Protein AF-A0A0N0Z6T8-F1 (afdb_monomer_lite)

Sequence (108 aa):
MDYATTRKNFNQFVSNHLIATALQALRAKTQSVVAKTLGVHDSTILRRTDKFPELCETLAASGIKDFVLEGERKISEEEYRFLWKQIGELSLMRTQENAPAAGTVEAH

pLDDT: mean 72.1, std 12.68, range [35.66, 90.31]

Structure (mmCIF, N/CA/C/O backbone):
data_AF-A0A0N0Z6T8-F1
#
_entry.id   AF-A0A0N0Z6T8-F1
#
loop_
_atom_site.group_PDB
_atom_site.id
_atom_site.type_symbol
_atom_site.label_atom_id
_atom_site.label_alt_id
_atom_site.label_comp_id
_atom_site.label_asym_id
_atom_site.label_entity_id
_atom_site.label_seq_id
_atom_site.pdbx_PDB_ins_code
_atom_site.Cartn_x
_atom_site.Cartn_y
_atom_site.Cartn_z
_atom_site.occupancy
_atom_site.B_iso_or_equiv
_atom_site.auth_seq_id
_atom_site.auth_comp_id
_atom_site.auth_asym_id
_atom_site.auth_atom_id
_atom_site.pdbx_PDB_model_num
ATOM 1 N N . MET A 1 1 ? -2.287 25.972 -23.433 1.00 49.16 1 MET A N 1
ATOM 2 C CA . MET A 1 1 ? -1.758 24.590 -23.510 1.00 49.16 1 MET A CA 1
ATOM 3 C C . MET A 1 1 ? -1.290 24.127 -22.119 1.00 49.16 1 MET A C 1
ATOM 5 O O . MET A 1 1 ? -0.406 23.289 -22.015 1.00 49.16 1 MET A O 1
ATOM 9 N N . ASP A 1 2 ? -1.912 24.634 -21.039 1.00 52.81 2 ASP A N 1
ATOM 10 C CA . ASP A 1 2 ? -1.223 24.780 -19.741 1.00 52.81 2 ASP A CA 1
ATOM 11 C C . ASP A 1 2 ? -1.851 23.962 -18.601 1.00 52.81 2 ASP A C 1
ATOM 13 O O . ASP A 1 2 ? -1.160 23.530 -17.686 1.00 52.81 2 ASP A O 1
ATOM 17 N N . TYR A 1 3 ? -3.147 23.643 -18.681 1.00 50.47 3 TYR A N 1
ATOM 18 C CA . TYR A 1 3 ? -3.843 22.860 -17.648 1.00 50.47 3 TYR A CA 1
ATOM 19 C C . TYR A 1 3 ? -3.379 21.396 -17.560 1.00 50.47 3 TYR A C 1
ATOM 21 O O . TYR A 1 3 ? -3.349 20.813 -16.474 1.00 50.47 3 TYR A O 1
ATOM 29 N N . ALA A 1 4 ? -3.004 20.793 -18.692 1.00 53.97 4 ALA A N 1
ATOM 30 C CA . ALA A 1 4 ? -2.543 19.405 -18.744 1.00 53.97 4 ALA A CA 1
ATOM 31 C C . ALA A 1 4 ? -1.183 19.229 -18.046 1.00 53.97 4 ALA A C 1
ATOM 33 O O . ALA A 1 4 ? -0.971 18.251 -17.327 1.00 53.97 4 ALA A O 1
ATOM 34 N N . THR A 1 5 ? -0.293 20.211 -18.199 1.00 57.78 5 THR A N 1
ATOM 35 C CA . THR A 1 5 ? 1.048 20.227 -17.605 1.00 57.78 5 THR A CA 1
ATOM 36 C C . THR A 1 5 ? 0.972 20.403 -16.089 1.00 57.78 5 THR A C 1
ATOM 38 O O . THR A 1 5 ? 1.616 19.664 -15.347 1.00 57.78 5 THR A O 1
ATOM 41 N N . THR A 1 6 ? 0.096 21.290 -15.605 1.00 60.59 6 THR A N 1
ATOM 42 C CA . THR A 1 6 ? -0.121 21.518 -14.166 1.00 60.59 6 THR A CA 1
ATOM 4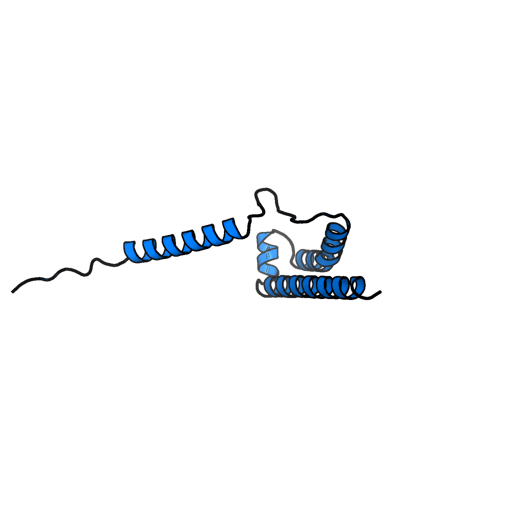3 C C . THR A 1 6 ? -0.696 20.286 -13.464 1.00 60.59 6 THR A C 1
ATOM 45 O O . THR A 1 6 ? -0.236 19.916 -12.384 1.00 60.59 6 THR A O 1
ATOM 48 N N . ARG A 1 7 ? -1.650 19.586 -14.095 1.00 59.88 7 ARG A N 1
ATOM 49 C CA . ARG A 1 7 ? -2.231 18.347 -13.546 1.00 59.88 7 ARG A CA 1
ATOM 50 C C . ARG A 1 7 ? -1.218 17.199 -13.506 1.00 59.88 7 ARG A C 1
ATOM 52 O O . ARG A 1 7 ? -1.192 16.444 -12.536 1.00 59.88 7 ARG A O 1
ATOM 59 N N . LYS A 1 8 ? -0.363 17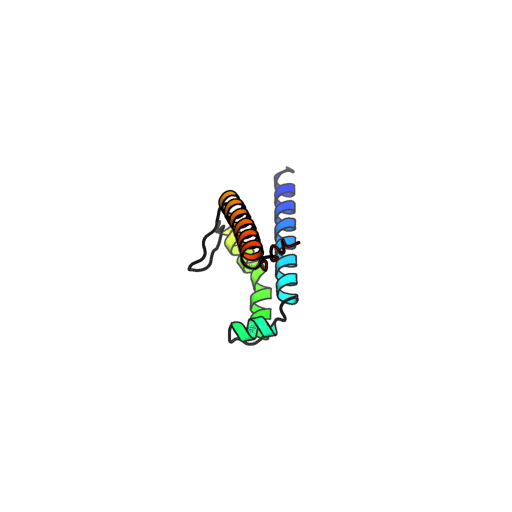.085 -14.529 1.00 66.31 8 LYS A N 1
ATOM 60 C CA . LYS A 1 8 ? 0.719 16.090 -14.580 1.00 66.31 8 LYS A CA 1
ATOM 61 C C . LYS A 1 8 ? 1.753 16.331 -13.473 1.00 66.31 8 LYS A C 1
ATOM 63 O O . LYS A 1 8 ? 2.111 15.393 -12.770 1.00 66.31 8 LYS A O 1
ATOM 68 N N . ASN A 1 9 ? 2.144 17.587 -13.258 1.00 69.69 9 ASN A N 1
ATOM 69 C CA . ASN A 1 9 ? 3.093 17.973 -12.211 1.00 69.69 9 ASN A CA 1
ATOM 70 C C . ASN A 1 9 ? 2.536 17.736 -10.799 1.00 69.69 9 ASN A C 1
ATOM 72 O O . ASN A 1 9 ? 3.252 17.246 -9.930 1.00 69.69 9 ASN A O 1
ATOM 76 N N . PHE A 1 10 ? 1.249 18.024 -10.579 1.00 70.50 10 PHE A N 1
ATOM 77 C CA . PHE A 1 10 ? 0.588 17.758 -9.301 1.00 70.50 10 PHE A CA 1
ATOM 78 C C . PHE A 1 10 ? 0.508 16.258 -8.991 1.00 70.50 10 PHE A C 1
ATOM 80 O O . PHE A 1 10 ? 0.871 15.832 -7.898 1.00 70.50 10 PHE A O 1
ATOM 87 N N . ASN A 1 11 ? 0.102 15.439 -9.967 1.00 67.75 11 ASN A N 1
ATOM 88 C CA . ASN A 1 11 ? 0.077 13.986 -9.798 1.00 67.75 11 ASN A CA 1
ATOM 89 C C . ASN A 1 11 ? 1.478 13.419 -9.532 1.00 67.75 11 ASN A C 1
ATOM 91 O O . ASN A 1 11 ? 1.623 12.542 -8.683 1.00 67.75 11 ASN A O 1
ATOM 95 N N . GLN A 1 12 ? 2.511 13.945 -10.198 1.00 71.75 12 GLN A N 1
ATOM 96 C CA . GLN A 1 12 ? 3.895 13.552 -9.936 1.00 71.75 12 GLN A CA 1
ATOM 97 C C . GLN A 1 12 ? 4.322 13.906 -8.507 1.00 71.75 12 GLN A C 1
ATOM 99 O O . GLN A 1 12 ? 4.945 13.090 -7.835 1.00 71.75 12 GLN A O 1
ATOM 104 N N . PHE A 1 13 ? 3.958 15.094 -8.018 1.00 79.50 13 PHE A N 1
ATOM 105 C CA . PHE A 1 13 ? 4.240 15.513 -6.646 1.00 79.50 13 PHE A CA 1
ATOM 106 C C . PHE A 1 13 ? 3.563 14.600 -5.616 1.00 79.50 13 PHE A C 1
ATOM 108 O O . PHE A 1 13 ? 4.226 14.127 -4.695 1.00 79.50 13 PHE A O 1
ATOM 115 N N . VAL A 1 14 ? 2.270 14.307 -5.793 1.00 73.25 14 VAL A N 1
ATOM 116 C CA . VAL A 1 14 ? 1.521 13.406 -4.903 1.00 73.25 14 VAL A CA 1
ATOM 117 C C . VAL A 1 14 ? 2.119 12.001 -4.928 1.00 73.25 14 VAL A C 1
ATOM 119 O O . VAL A 1 14 ? 2.334 11.420 -3.868 1.00 73.25 14 VAL A O 1
ATOM 122 N N . SER A 1 15 ? 2.454 11.478 -6.110 1.00 69.38 15 SER A N 1
ATOM 123 C CA . SER A 1 15 ? 3.092 10.165 -6.251 1.00 69.38 15 SER A CA 1
ATOM 124 C C . SER A 1 15 ? 4.443 10.121 -5.529 1.00 69.38 15 SER A C 1
ATOM 126 O O . SER A 1 15 ? 4.669 9.258 -4.685 1.00 69.38 15 SER A O 1
ATOM 128 N N . ASN A 1 16 ? 5.303 11.119 -5.758 1.00 76.19 16 ASN A N 1
ATOM 129 C CA . ASN A 1 16 ? 6.602 11.226 -5.095 1.00 76.19 16 ASN A CA 1
ATOM 130 C C . ASN A 1 16 ? 6.460 11.337 -3.569 1.00 76.19 16 ASN A C 1
ATOM 132 O O . ASN A 1 16 ? 7.239 10.731 -2.836 1.00 76.19 16 ASN A O 1
ATOM 136 N N . HIS A 1 17 ? 5.465 12.084 -3.084 1.00 78.50 17 HIS A N 1
ATOM 137 C CA . HIS A 1 17 ? 5.200 12.228 -1.656 1.00 78.50 17 HIS A CA 1
ATOM 138 C C . HIS A 1 17 ? 4.711 10.916 -1.027 1.00 78.50 17 HIS A C 1
ATOM 140 O O . HIS A 1 17 ? 5.227 10.509 0.011 1.00 78.50 17 HIS A O 1
ATOM 146 N N . LEU A 1 18 ? 3.773 10.216 -1.672 1.00 73.88 18 LEU A N 1
ATOM 147 C CA . LEU A 1 18 ? 3.285 8.912 -1.214 1.00 73.88 18 LEU A CA 1
ATOM 148 C C . LEU A 1 18 ? 4.407 7.870 -1.189 1.00 73.88 18 LEU A C 1
ATOM 150 O O . LEU A 1 18 ? 4.544 7.149 -0.202 1.00 73.88 18 LEU A O 1
ATOM 154 N N . ILE A 1 19 ? 5.247 7.835 -2.227 1.00 78.38 19 ILE A N 1
ATOM 155 C CA . ILE A 1 19 ? 6.420 6.957 -2.297 1.00 78.38 19 ILE A CA 1
ATOM 156 C C . ILE A 1 19 ? 7.402 7.291 -1.171 1.00 78.38 19 ILE A C 1
ATOM 158 O O . ILE A 1 19 ? 7.842 6.389 -0.463 1.00 78.38 19 ILE A O 1
ATOM 162 N N . ALA A 1 20 ? 7.723 8.570 -0.959 1.00 74.62 20 ALA A N 1
ATOM 163 C CA . ALA A 1 20 ? 8.639 8.989 0.098 1.00 74.62 20 ALA A CA 1
ATOM 164 C C . ALA A 1 20 ? 8.116 8.621 1.495 1.00 74.62 20 ALA A C 1
ATOM 166 O O . ALA A 1 20 ? 8.870 8.075 2.299 1.00 74.62 20 ALA A O 1
ATOM 167 N N . THR A 1 21 ? 6.829 8.842 1.766 1.00 73.06 21 THR A N 1
ATOM 168 C CA . THR A 1 21 ? 6.196 8.492 3.046 1.00 73.06 21 THR A CA 1
ATOM 169 C C . THR A 1 21 ? 6.142 6.975 3.250 1.00 73.06 21 THR A C 1
ATOM 171 O O . THR A 1 21 ? 6.460 6.492 4.338 1.00 73.06 21 THR A O 1
ATOM 174 N N . ALA A 1 22 ? 5.820 6.202 2.208 1.00 69.06 22 ALA A N 1
ATOM 175 C CA . ALA A 1 22 ? 5.847 4.741 2.260 1.00 69.06 22 ALA A CA 1
ATOM 176 C C . ALA A 1 22 ? 7.269 4.208 2.502 1.00 69.06 22 ALA A C 1
ATOM 178 O O . ALA A 1 22 ? 7.472 3.362 3.371 1.00 69.06 22 ALA A O 1
ATOM 179 N N . LEU A 1 23 ? 8.271 4.752 1.802 1.00 67.94 23 LEU A N 1
ATOM 180 C CA . LEU A 1 23 ? 9.685 4.434 2.012 1.00 67.94 23 LEU A CA 1
ATOM 181 C C . LEU A 1 23 ? 10.152 4.810 3.419 1.00 67.94 23 LEU A C 1
ATOM 183 O O . LEU A 1 23 ? 10.912 4.066 4.030 1.00 67.94 23 LEU A O 1
ATOM 187 N N . GLN A 1 24 ? 9.702 5.941 3.958 1.00 68.31 24 GLN A N 1
ATOM 188 C CA . GLN A 1 24 ? 10.039 6.370 5.311 1.00 68.31 24 GLN A CA 1
ATOM 189 C C . GLN A 1 24 ? 9.416 5.444 6.365 1.00 68.31 24 GLN A C 1
ATOM 191 O O . GLN A 1 24 ? 10.103 5.061 7.309 1.00 68.31 24 GLN A O 1
ATOM 196 N N . ALA A 1 25 ? 8.170 5.002 6.175 1.00 63.16 25 ALA A N 1
ATOM 197 C CA . ALA A 1 25 ? 7.529 4.001 7.030 1.00 63.16 25 ALA A CA 1
ATOM 198 C C . ALA A 1 25 ? 8.216 2.622 6.935 1.00 63.16 25 ALA A C 1
ATOM 200 O O . ALA A 1 25 ? 8.418 1.956 7.953 1.00 63.16 25 ALA A O 1
ATOM 201 N N . LEU A 1 26 ? 8.643 2.226 5.729 1.00 57.16 26 LEU A N 1
ATOM 202 C CA . LEU A 1 26 ? 9.442 1.020 5.471 1.00 57.16 26 LEU A CA 1
ATOM 203 C C . LEU A 1 26 ? 10.871 1.104 6.015 1.00 57.16 26 LEU A C 1
ATOM 205 O O . LEU A 1 26 ? 11.479 0.068 6.243 1.00 57.16 26 LEU A O 1
ATOM 209 N N . ARG A 1 27 ? 11.423 2.307 6.201 1.00 58.66 27 ARG A N 1
ATOM 210 C CA . ARG A 1 27 ? 12.703 2.527 6.894 1.00 58.66 27 ARG A CA 1
ATOM 211 C C . ARG A 1 27 ? 12.529 2.548 8.412 1.00 58.66 27 ARG A C 1
ATOM 213 O O . ARG A 1 27 ? 13.432 2.124 9.125 1.00 58.66 27 ARG A O 1
ATOM 220 N N . ALA A 1 28 ? 11.387 3.040 8.901 1.00 56.44 28 ALA A N 1
ATOM 221 C CA . ALA A 1 28 ? 11.066 3.119 10.326 1.00 56.44 28 ALA A CA 1
ATOM 222 C C . ALA A 1 28 ? 10.787 1.739 10.946 1.00 56.44 28 ALA A C 1
ATOM 224 O O . ALA A 1 28 ? 11.216 1.472 12.068 1.00 56.44 28 ALA A O 1
ATO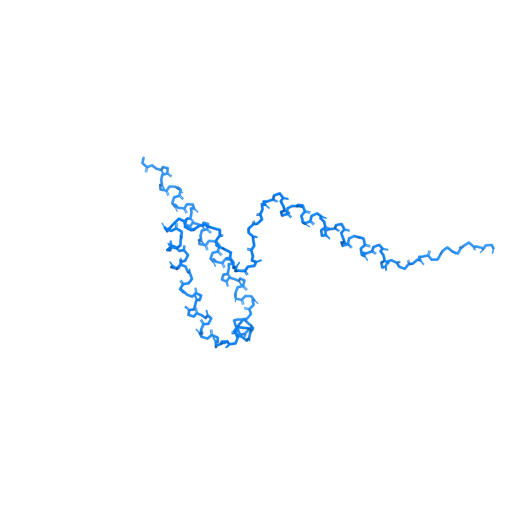M 225 N N . LYS A 1 29 ? 10.129 0.828 10.214 1.00 58.38 29 LYS A N 1
ATOM 226 C CA . LYS A 1 29 ? 10.227 -0.611 10.496 1.00 58.38 29 LYS A CA 1
ATOM 227 C C . LYS A 1 29 ? 11.546 -1.095 9.918 1.00 58.38 29 LYS A C 1
ATOM 229 O O . LYS A 1 29 ? 11.726 -1.032 8.713 1.00 58.38 29 LYS A O 1
ATOM 234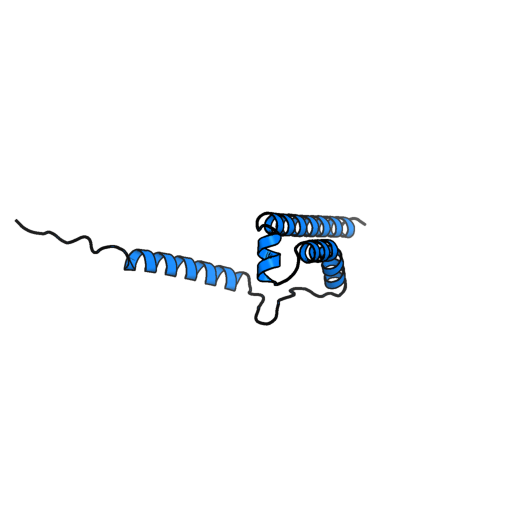 N N . THR A 1 30 ? 12.469 -1.591 10.733 1.00 63.75 30 THR A N 1
ATOM 235 C CA . THR A 1 30 ? 13.716 -2.153 10.204 1.00 63.75 30 THR A CA 1
ATOM 236 C C . THR A 1 30 ? 13.387 -3.223 9.162 1.00 63.75 30 THR A C 1
ATOM 238 O O . THR A 1 30 ? 12.611 -4.142 9.421 1.00 63.75 30 THR A O 1
ATOM 241 N N . GLN A 1 31 ? 13.952 -3.080 7.962 1.00 66.94 31 GLN A N 1
ATOM 242 C CA . GLN A 1 31 ? 13.810 -3.989 6.818 1.00 66.94 31 GLN A CA 1
ATOM 243 C C . GLN A 1 31 ? 13.887 -5.474 7.220 1.00 66.94 31 GLN A C 1
ATOM 245 O O . GLN A 1 31 ? 13.128 -6.296 6.706 1.00 66.94 31 GLN A O 1
ATOM 250 N N . SER A 1 32 ? 14.735 -5.786 8.202 1.00 72.00 32 SER A N 1
ATOM 251 C CA . SER A 1 32 ? 14.915 -7.103 8.815 1.00 72.00 32 SER A CA 1
ATOM 252 C C . SER A 1 32 ? 13.674 -7.653 9.532 1.00 72.00 32 SER A C 1
ATOM 254 O O . SER A 1 32 ? 13.410 -8.853 9.490 1.00 72.00 32 SER A O 1
ATOM 256 N N . VAL A 1 33 ? 12.856 -6.802 10.157 1.00 78.19 33 VAL A N 1
ATOM 257 C CA . VAL A 1 33 ? 11.589 -7.200 10.797 1.00 78.19 33 VAL A CA 1
ATOM 258 C C . VAL A 1 33 ? 10.566 -7.621 9.744 1.00 78.19 33 VAL A C 1
ATOM 260 O O . VAL A 1 33 ? 9.879 -8.634 9.904 1.00 78.19 33 VAL A O 1
ATOM 263 N N . VAL A 1 34 ? 10.483 -6.874 8.642 1.00 76.25 34 VAL A N 1
ATOM 264 C CA . VAL A 1 34 ? 9.582 -7.186 7.522 1.00 76.25 34 VAL A CA 1
ATOM 265 C C . VAL A 1 34 ? 10.037 -8.460 6.810 1.00 76.25 34 VAL A C 1
ATOM 267 O O . VAL A 1 34 ? 9.227 -9.352 6.567 1.00 76.25 34 VAL A O 1
ATOM 270 N N . ALA A 1 35 ? 11.338 -8.583 6.549 1.00 81.56 35 ALA A N 1
ATOM 271 C CA . ALA A 1 35 ? 11.952 -9.762 5.950 1.00 81.56 35 ALA A CA 1
ATOM 272 C C . ALA A 1 35 ? 11.685 -11.033 6.777 1.00 81.56 35 ALA A C 1
ATOM 274 O O . ALA A 1 35 ? 11.196 -12.027 6.239 1.00 81.56 35 ALA A O 1
ATOM 275 N N . LYS A 1 36 ? 11.877 -10.960 8.103 1.00 82.81 36 LYS A N 1
ATOM 276 C CA . LYS A 1 36 ? 11.570 -12.049 9.043 1.00 82.81 36 LYS A CA 1
ATOM 277 C C . LYS A 1 36 ? 10.089 -12.436 9.037 1.00 82.81 36 LYS A C 1
ATOM 279 O O . LYS A 1 36 ? 9.780 -13.622 9.050 1.00 82.81 36 LYS A O 1
ATOM 284 N N . THR A 1 37 ? 9.184 -11.458 8.999 1.00 82.62 37 THR A N 1
ATOM 285 C CA . THR A 1 37 ? 7.728 -11.703 8.978 1.00 82.62 37 THR A CA 1
ATOM 286 C C . THR A 1 37 ? 7.289 -12.408 7.693 1.00 82.62 37 THR A C 1
ATOM 288 O O . THR A 1 37 ? 6.416 -13.266 7.724 1.00 82.62 37 THR A O 1
ATOM 291 N N . LEU A 1 38 ? 7.915 -12.067 6.566 1.00 82.56 38 LEU A N 1
ATOM 292 C CA . LEU A 1 38 ? 7.602 -12.630 5.252 1.00 82.56 38 LEU A CA 1
ATOM 293 C C . LEU A 1 38 ? 8.421 -13.886 4.906 1.00 82.56 38 LEU A C 1
ATOM 295 O O . LEU A 1 38 ? 8.243 -14.435 3.822 1.00 82.56 38 LEU A O 1
ATOM 299 N N . GLY A 1 39 ? 9.328 -14.329 5.785 1.00 85.00 39 GLY A N 1
ATOM 300 C CA . GLY A 1 39 ? 10.188 -15.492 5.546 1.00 85.00 39 GLY A CA 1
ATOM 301 C C . GLY A 1 39 ? 11.166 -15.317 4.377 1.00 85.00 39 GLY A C 1
ATOM 302 O O . GLY A 1 39 ? 11.522 -16.294 3.724 1.00 85.00 39 GLY A O 1
ATOM 303 N N . VAL A 1 40 ? 11.583 -14.083 4.078 1.00 87.31 40 VAL A N 1
ATOM 304 C CA . VAL A 1 40 ? 12.509 -13.770 2.975 1.00 87.31 40 VAL A CA 1
ATOM 305 C C . VAL A 1 40 ? 13.764 -13.072 3.486 1.00 87.31 40 VAL A C 1
ATOM 307 O O . VAL A 1 40 ? 13.785 -12.535 4.586 1.00 87.31 40 VAL A O 1
ATOM 310 N N . HIS A 1 41 ? 14.817 -13.045 2.669 1.00 85.62 41 HIS A N 1
ATOM 311 C CA . HIS A 1 41 ? 16.033 -12.289 2.976 1.00 85.62 41 HIS A CA 1
ATOM 312 C C . HIS A 1 41 ? 15.817 -10.776 2.833 1.00 85.62 41 HIS A C 1
ATOM 314 O O . HIS A 1 41 ? 15.127 -10.330 1.913 1.00 85.62 41 HIS A O 1
ATOM 320 N N . ASP A 1 42 ? 16.508 -9.978 3.647 1.00 77.69 42 ASP A N 1
ATOM 321 C CA . ASP A 1 42 ? 16.473 -8.509 3.598 1.00 77.69 42 ASP A CA 1
ATOM 322 C C . ASP A 1 42 ? 16.730 -7.963 2.185 1.00 77.69 42 ASP A C 1
ATOM 324 O O . ASP A 1 42 ? 15.988 -7.106 1.701 1.00 77.69 42 ASP A O 1
ATOM 328 N N . SER A 1 43 ? 17.713 -8.516 1.466 1.00 80.94 43 SER A N 1
ATOM 329 C CA . SER A 1 43 ? 18.035 -8.139 0.079 1.00 80.94 43 SER A CA 1
ATOM 330 C C . SER A 1 43 ? 16.854 -8.305 -0.887 1.00 80.94 43 SER A C 1
ATOM 332 O O . SER A 1 43 ? 16.735 -7.565 -1.863 1.00 80.94 43 SER A O 1
ATOM 334 N N . THR A 1 44 ? 15.940 -9.235 -0.599 1.00 82.38 44 THR 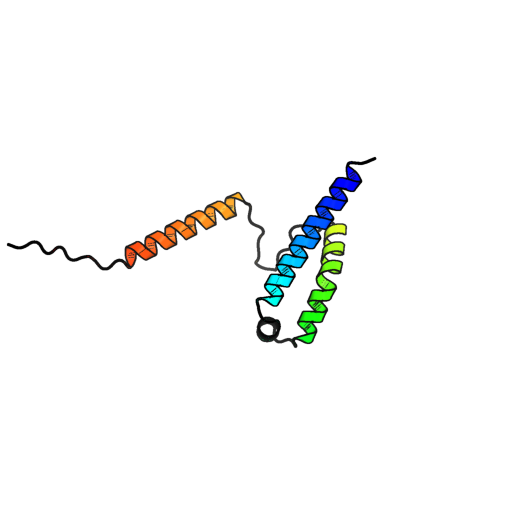A N 1
ATOM 335 C CA . THR A 1 44 ? 14.712 -9.440 -1.376 1.00 82.38 44 THR A CA 1
ATOM 336 C C . THR A 1 44 ? 13.703 -8.323 -1.129 1.00 82.38 44 THR A C 1
ATOM 338 O O . THR A 1 44 ? 13.038 -7.896 -2.071 1.00 82.38 44 THR A O 1
ATOM 341 N N . ILE A 1 45 ? 13.608 -7.813 0.104 1.00 82.00 45 ILE A N 1
ATOM 342 C CA . ILE A 1 45 ? 12.750 -6.666 0.433 1.00 82.00 45 ILE A CA 1
ATOM 343 C C . ILE A 1 45 ? 13.245 -5.406 -0.276 1.00 82.00 45 ILE A C 1
ATOM 345 O O . ILE A 1 45 ? 12.439 -4.723 -0.907 1.00 82.00 45 ILE A O 1
ATOM 349 N N . LEU A 1 46 ? 14.557 -5.140 -0.258 1.00 76.56 46 LEU A N 1
ATOM 350 C CA . LEU A 1 46 ? 15.142 -3.987 -0.954 1.00 76.56 46 LEU A CA 1
ATOM 351 C C . LEU A 1 46 ? 14.824 -4.031 -2.452 1.00 76.56 46 LEU A C 1
ATOM 353 O O . LEU A 1 46 ? 14.185 -3.128 -2.979 1.00 76.56 46 LEU A O 1
ATOM 357 N N . ARG A 1 47 ? 15.130 -5.161 -3.105 1.00 78.88 47 ARG A N 1
ATOM 358 C CA . ARG A 1 47 ? 14.902 -5.341 -4.546 1.00 78.88 47 ARG A CA 1
ATOM 359 C C . ARG A 1 47 ? 13.430 -5.215 -4.951 1.00 78.88 47 ARG A C 1
ATOM 361 O O . ARG A 1 47 ? 13.136 -4.793 -6.065 1.00 78.88 47 ARG A O 1
ATOM 368 N N . ARG A 1 48 ? 12.496 -5.642 -4.093 1.00 82.38 48 ARG A N 1
ATOM 369 C CA . ARG A 1 48 ? 11.050 -5.485 -4.334 1.00 82.38 48 ARG A CA 1
ATOM 370 C C . ARG A 1 48 ? 10.606 -4.036 -4.162 1.00 82.38 48 ARG A C 1
ATOM 372 O O . ARG A 1 48 ? 9.774 -3.575 -4.931 1.00 82.38 48 ARG A O 1
ATOM 379 N N . THR A 1 49 ? 11.183 -3.340 -3.188 1.00 78.69 49 THR A N 1
ATOM 380 C CA . THR A 1 49 ? 10.880 -1.935 -2.901 1.00 78.69 49 THR A CA 1
ATOM 381 C C . THR A 1 49 ? 11.381 -1.027 -4.024 1.00 78.69 49 THR A C 1
ATOM 383 O O . THR A 1 49 ? 10.645 -0.150 -4.459 1.00 78.69 49 THR A O 1
ATOM 386 N N . ASP A 1 50 ? 12.569 -1.296 -4.572 1.00 77.31 50 ASP A N 1
ATOM 387 C CA . ASP A 1 50 ? 13.142 -0.523 -5.684 1.00 77.31 50 ASP A CA 1
ATOM 388 C C . ASP A 1 50 ? 12.298 -0.603 -6.966 1.00 77.31 50 ASP A C 1
ATOM 390 O O . ASP A 1 50 ? 12.210 0.363 -7.715 1.00 77.31 50 ASP A O 1
ATOM 394 N N . LYS A 1 51 ? 11.638 -1.744 -7.207 1.00 79.38 51 LYS A N 1
ATOM 395 C CA . LYS A 1 51 ? 10.755 -1.959 -8.371 1.00 79.38 51 LYS A CA 1
ATOM 396 C C . LYS A 1 51 ? 9.315 -1.500 -8.151 1.00 79.38 51 LYS A C 1
ATOM 398 O O . LYS A 1 51 ? 8.509 -1.520 -9.080 1.00 79.38 51 LYS A O 1
ATOM 403 N N . PHE A 1 52 ? 8.970 -1.137 -6.920 1.00 80.00 52 PHE A N 1
ATOM 404 C CA . PHE A 1 52 ? 7.609 -0.768 -6.554 1.00 80.00 52 PHE A CA 1
ATOM 405 C C . PHE A 1 52 ? 7.093 0.463 -7.327 1.00 80.00 52 PHE A C 1
ATOM 407 O O . PHE A 1 52 ? 5.965 0.397 -7.813 1.00 80.00 52 PHE A O 1
ATOM 414 N N . PRO A 1 53 ? 7.886 1.538 -7.540 1.00 78.00 53 PRO A N 1
ATOM 415 C CA . PRO A 1 53 ? 7.440 2.701 -8.311 1.00 78.00 53 PRO A CA 1
ATOM 416 C C . PRO A 1 53 ? 7.047 2.361 -9.754 1.00 78.00 53 PRO A C 1
ATOM 418 O O . PRO A 1 53 ? 5.949 2.705 -10.181 1.00 78.00 53 PRO A O 1
ATOM 421 N N . GLU A 1 54 ? 7.890 1.618 -10.476 1.00 81.19 54 GLU A N 1
ATOM 422 C CA . GLU A 1 54 ? 7.634 1.215 -11.869 1.00 81.19 54 GLU A CA 1
ATOM 423 C C . GLU A 1 54 ? 6.365 0.354 -11.990 1.00 81.19 54 GLU A C 1
ATOM 425 O O . GLU A 1 54 ? 5.564 0.507 -12.920 1.00 81.19 54 GLU A O 1
ATOM 430 N N . LEU A 1 55 ? 6.146 -0.535 -11.015 1.00 81.31 55 LEU A N 1
ATOM 431 C CA . LEU A 1 55 ? 4.931 -1.340 -10.934 1.00 81.31 55 LEU A CA 1
ATOM 432 C C . LEU A 1 55 ? 3.694 -0.457 -10.711 1.00 81.31 55 LEU A C 1
ATOM 434 O O . LEU A 1 55 ? 2.696 -0.619 -11.413 1.00 81.31 55 LEU A O 1
ATOM 438 N N . CYS A 1 56 ? 3.754 0.495 -9.776 1.00 79.00 56 CYS A N 1
ATOM 439 C CA . CYS A 1 56 ? 2.661 1.433 -9.511 1.00 79.00 56 CYS A CA 1
ATOM 440 C C . CYS A 1 56 ? 2.330 2.304 -10.730 1.00 79.00 56 CYS A C 1
ATOM 442 O O . CYS A 1 56 ? 1.153 2.501 -11.033 1.00 79.00 56 CYS A O 1
ATOM 444 N N . GLU A 1 57 ? 3.341 2.785 -11.456 1.00 79.00 57 GLU A N 1
ATOM 445 C CA . GLU A 1 57 ? 3.155 3.547 -12.695 1.00 79.00 57 GLU A CA 1
ATOM 446 C C . GLU A 1 57 ? 2.455 2.713 -13.773 1.00 79.00 57 GLU A C 1
ATOM 448 O O . GLU A 1 57 ? 1.505 3.182 -14.401 1.00 79.00 57 GLU A O 1
ATOM 453 N N . THR A 1 58 ? 2.859 1.451 -13.935 1.00 83.00 58 THR A N 1
ATOM 454 C CA . THR A 1 58 ? 2.249 0.522 -14.897 1.00 83.00 58 THR A CA 1
ATOM 455 C C . THR A 1 58 ? 0.787 0.224 -14.555 1.00 83.00 58 THR A C 1
ATOM 457 O O . THR A 1 58 ? -0.079 0.246 -15.434 1.00 83.00 58 THR A O 1
ATOM 460 N N . LEU A 1 59 ? 0.484 -0.017 -13.275 1.00 82.06 59 LEU A N 1
ATOM 461 C CA . LEU A 1 59 ? -0.884 -0.239 -12.797 1.00 82.06 59 LEU A CA 1
ATOM 462 C C . LEU A 1 59 ? -1.761 0.998 -13.039 1.00 82.06 59 LEU A C 1
ATOM 464 O O . LEU A 1 59 ? -2.855 0.881 -13.595 1.00 82.06 59 LEU A O 1
ATOM 468 N N . ALA A 1 60 ? -1.252 2.187 -12.708 1.00 81.00 60 ALA A N 1
ATOM 469 C CA . ALA A 1 60 ? -1.961 3.444 -12.922 1.00 81.00 60 ALA A CA 1
ATOM 470 C C . ALA A 1 60 ? -2.216 3.723 -14.414 1.00 81.00 60 ALA A C 1
ATOM 472 O O . ALA A 1 60 ? -3.323 4.121 -14.783 1.00 81.00 60 ALA A O 1
ATOM 473 N N . ALA A 1 61 ? -1.225 3.477 -15.279 1.00 82.25 61 ALA A N 1
ATOM 474 C CA . ALA A 1 61 ? -1.359 3.606 -16.731 1.00 82.25 61 ALA A CA 1
ATOM 475 C C . ALA A 1 61 ? -2.373 2.608 -17.315 1.00 82.25 61 ALA A C 1
ATOM 477 O O . ALA A 1 61 ? -3.081 2.932 -18.266 1.00 82.25 61 ALA A O 1
ATOM 478 N N . SER A 1 62 ? -2.498 1.430 -16.699 1.00 85.81 62 SER A N 1
ATOM 479 C CA . SER A 1 62 ? -3.491 0.408 -17.054 1.00 85.81 62 SER A CA 1
ATOM 480 C C . SER A 1 62 ? -4.904 0.733 -16.548 1.00 85.81 62 SER A C 1
ATOM 482 O O . SER A 1 62 ? -5.823 -0.062 -16.723 1.00 85.81 62 SER A O 1
ATOM 484 N N . GLY A 1 63 ? -5.098 1.885 -15.895 1.00 82.06 63 GLY A N 1
ATOM 485 C CA . GLY A 1 63 ? -6.383 2.291 -15.328 1.00 82.06 63 GLY A CA 1
ATOM 486 C C . GLY A 1 63 ? -6.767 1.537 -14.054 1.00 82.06 63 GLY A C 1
ATOM 487 O O . GLY A 1 63 ? -7.866 1.749 -13.541 1.00 82.06 63 GLY A O 1
ATOM 488 N N . ILE A 1 64 ? -5.869 0.702 -13.519 1.00 81.12 64 ILE A N 1
ATOM 489 C CA . ILE A 1 64 ? -6.074 0.002 -12.255 1.00 81.12 64 ILE A CA 1
ATOM 490 C C . ILE A 1 64 ? -5.919 1.026 -11.136 1.00 81.12 64 ILE A C 1
ATOM 492 O O . ILE A 1 64 ? -4.858 1.615 -10.927 1.00 81.12 64 ILE A O 1
ATOM 496 N N . LYS A 1 65 ? -7.018 1.245 -10.424 1.00 74.75 65 LYS A N 1
ATOM 497 C CA . LYS A 1 65 ? -7.097 2.079 -9.228 1.00 74.75 65 LYS A CA 1
ATOM 498 C C . LYS A 1 65 ? -7.594 1.201 -8.091 1.00 74.75 65 LYS A C 1
ATOM 500 O O . LYS A 1 65 ? -8.275 0.213 -8.341 1.00 74.75 65 LYS A O 1
ATOM 505 N N . ASP A 1 66 ? -7.267 1.584 -6.861 1.00 72.00 66 ASP A N 1
ATOM 506 C CA . ASP A 1 66 ? -7.816 0.946 -5.659 1.00 72.00 66 ASP A CA 1
ATOM 507 C C . ASP A 1 66 ? -7.445 -0.539 -5.500 1.00 72.00 66 ASP A C 1
ATOM 509 O O . ASP A 1 66 ? -8.270 -1.356 -5.100 1.00 72.00 66 ASP A O 1
ATOM 513 N N . PHE A 1 67 ? -6.190 -0.885 -5.807 1.00 72.69 67 PHE A N 1
ATOM 514 C CA . PHE A 1 67 ? -5.658 -2.228 -5.575 1.00 72.69 67 PHE A CA 1
ATOM 515 C C . PHE A 1 67 ? -5.709 -2.570 -4.079 1.00 72.69 67 PHE A C 1
ATOM 517 O O . PHE A 1 67 ? -5.109 -1.874 -3.259 1.00 72.69 67 PHE A O 1
ATOM 524 N N . VAL A 1 68 ? -6.416 -3.646 -3.749 1.00 77.44 68 VAL A N 1
ATOM 525 C CA . VAL A 1 68 ? -6.543 -4.206 -2.400 1.00 77.44 68 VAL A CA 1
ATOM 526 C C . VAL A 1 68 ? -6.092 -5.661 -2.425 1.00 77.44 68 VAL A C 1
ATOM 528 O O . VAL A 1 68 ? -6.258 -6.340 -3.442 1.00 77.44 68 VAL A O 1
ATOM 531 N N . LEU A 1 69 ? -5.491 -6.138 -1.335 1.00 75.31 69 LEU A N 1
ATOM 532 C CA . LEU A 1 69 ? -5.138 -7.550 -1.220 1.00 75.31 69 LEU A CA 1
ATOM 533 C C . LEU A 1 69 ? -6.394 -8.406 -1.013 1.00 75.31 69 LEU A C 1
ATOM 535 O O . LEU A 1 69 ? -7.473 -7.914 -0.685 1.00 75.31 69 LEU A O 1
ATOM 539 N N . GLU A 1 70 ? -6.260 -9.713 -1.214 1.00 71.19 70 GLU A N 1
ATOM 540 C CA . GLU A 1 70 ? -7.350 -10.652 -0.961 1.00 71.19 70 GLU A CA 1
ATOM 541 C C . GLU A 1 70 ? -7.799 -10.572 0.509 1.00 71.19 70 GLU A C 1
ATOM 543 O O . GLU A 1 70 ? -6.987 -10.664 1.427 1.00 71.19 70 GLU A O 1
ATOM 548 N N . GLY A 1 71 ? -9.100 -10.356 0.725 1.00 76.56 71 GLY A N 1
ATOM 549 C CA . GLY A 1 71 ? -9.683 -10.126 2.053 1.00 76.56 71 GLY A CA 1
ATOM 550 C C . GLY A 1 71 ? -9.690 -8.662 2.509 1.00 76.56 71 GLY A C 1
ATOM 551 O O . GLY A 1 71 ? -10.349 -8.342 3.498 1.00 76.56 71 GLY A O 1
ATOM 552 N N . GLU A 1 72 ? -9.030 -7.759 1.783 1.00 79.94 72 GLU A N 1
ATOM 553 C CA . GLU A 1 72 ? -9.098 -6.320 2.028 1.00 79.94 72 GLU A CA 1
ATOM 554 C C . GLU A 1 72 ? -10.190 -5.662 1.176 1.00 79.94 72 GLU A C 1
ATOM 556 O O . GLU A 1 72 ? -10.527 -6.099 0.074 1.00 79.94 72 GLU A O 1
ATOM 561 N N . ARG A 1 73 ? -10.761 -4.571 1.692 1.00 82.12 73 ARG A N 1
ATOM 562 C CA . ARG A 1 73 ? -11.807 -3.801 1.016 1.00 82.12 73 ARG A CA 1
ATOM 563 C C . ARG A 1 73 ? -11.493 -2.320 1.121 1.00 82.12 73 ARG A C 1
ATOM 565 O O . ARG A 1 73 ? -11.256 -1.813 2.216 1.00 82.12 73 ARG A O 1
ATOM 572 N N . LYS A 1 74 ? -11.582 -1.606 -0.001 1.00 81.69 74 LYS A N 1
ATOM 573 C CA . LYS A 1 74 ? -11.596 -0.144 0.017 1.00 81.69 74 LYS A CA 1
ATOM 574 C C . LYS A 1 74 ? -12.883 0.328 0.692 1.00 81.69 74 LYS A C 1
ATOM 576 O O . LYS A 1 74 ? -13.974 -0.004 0.238 1.00 81.69 74 LYS A O 1
ATOM 581 N N . ILE A 1 75 ? -12.742 1.099 1.761 1.00 84.88 75 ILE A N 1
ATOM 582 C CA . ILE A 1 75 ? -13.866 1.730 2.459 1.00 84.88 75 ILE A CA 1
ATOM 583 C C . ILE A 1 75 ? -14.044 3.174 1.994 1.00 84.88 75 ILE A C 1
ATOM 585 O O . ILE A 1 75 ? -13.081 3.811 1.551 1.00 84.88 75 ILE A O 1
ATOM 589 N N . SER A 1 76 ? -15.271 3.690 2.072 1.00 87.31 76 SER A N 1
ATOM 590 C CA . SER A 1 76 ? -15.522 5.111 1.809 1.00 87.31 76 SER A CA 1
ATOM 591 C C . SER A 1 76 ? -14.964 5.985 2.939 1.00 87.31 76 SER A C 1
ATOM 593 O O . SER A 1 76 ? -14.719 5.520 4.055 1.00 87.31 76 SER A O 1
ATOM 595 N N . GLU A 1 77 ? -14.765 7.277 2.672 1.00 86.25 77 GLU A N 1
ATOM 596 C CA . GLU A 1 77 ? -14.337 8.220 3.713 1.00 86.25 77 GLU A CA 1
ATOM 597 C C . GLU A 1 77 ? -15.371 8.321 4.848 1.00 86.25 77 GLU A C 1
ATOM 599 O O . GLU A 1 77 ? -15.018 8.461 6.018 1.00 86.25 77 GLU A O 1
ATOM 604 N N . GLU A 1 78 ? -16.655 8.200 4.516 1.00 88.88 78 GLU A N 1
ATOM 605 C CA . GLU A 1 78 ? -17.756 8.191 5.481 1.00 88.88 78 GLU A CA 1
ATOM 606 C C . GLU A 1 78 ? -17.713 6.940 6.362 1.00 88.88 78 GLU A C 1
ATOM 608 O O . GLU A 1 78 ? -17.794 7.058 7.586 1.00 88.88 78 GLU A O 1
ATOM 613 N N . GLU A 1 79 ? -17.502 5.759 5.767 1.00 86.25 79 GLU A N 1
ATOM 614 C CA . GLU A 1 79 ? -17.294 4.510 6.509 1.00 86.25 79 GLU A CA 1
ATOM 615 C C . GLU A 1 79 ? -16.068 4.617 7.426 1.00 86.25 79 GLU A C 1
ATOM 617 O O . GLU A 1 79 ? -16.127 4.217 8.589 1.00 86.25 79 GLU A O 1
ATOM 622 N N . TYR A 1 80 ? -14.974 5.217 6.947 1.00 85.19 80 TYR A N 1
ATOM 623 C CA . TYR A 1 80 ? -13.779 5.456 7.756 1.00 85.19 80 TYR A CA 1
ATOM 624 C C . TYR A 1 80 ? -14.068 6.356 8.966 1.00 85.19 80 TYR A C 1
ATOM 626 O O . TYR A 1 80 ? -13.720 6.012 10.097 1.00 85.19 80 TYR A O 1
ATOM 634 N N . ARG A 1 81 ? -14.746 7.494 8.758 1.00 86.81 81 ARG A N 1
ATOM 635 C CA . ARG A 1 81 ? -15.115 8.425 9.839 1.00 86.81 81 ARG A CA 1
ATOM 636 C C . ARG A 1 81 ? -16.051 7.774 10.853 1.00 86.81 81 ARG A C 1
ATOM 638 O O . ARG A 1 81 ? -15.889 7.992 12.055 1.00 86.81 81 ARG A O 1
ATOM 645 N N . PHE A 1 82 ? -16.999 6.967 10.381 1.00 90.31 82 PHE A N 1
ATOM 646 C CA . PHE A 1 82 ? -17.903 6.209 11.238 1.00 90.31 82 PHE A CA 1
ATOM 647 C C . PHE A 1 82 ? -17.139 5.219 12.124 1.00 90.31 82 PHE A C 1
ATOM 649 O O . PHE A 1 82 ? -17.285 5.255 13.345 1.00 90.31 82 PHE A O 1
ATOM 656 N N . LEU A 1 83 ? -16.270 4.393 11.534 1.00 85.31 83 LEU A N 1
ATOM 657 C CA . LEU A 1 83 ? -15.457 3.426 12.277 1.00 85.31 83 LEU A CA 1
ATOM 658 C C . LEU A 1 83 ? -14.539 4.115 13.294 1.00 85.31 83 LEU A C 1
ATOM 660 O O . LEU A 1 83 ? -14.425 3.658 14.429 1.00 85.31 83 LEU A O 1
ATOM 664 N N . TRP A 1 84 ? -13.937 5.250 12.930 1.00 79.69 84 TRP A N 1
ATOM 665 C CA . TRP A 1 84 ? -13.089 6.020 13.841 1.00 79.69 84 TRP A CA 1
ATOM 666 C C . TRP A 1 84 ? -13.859 6.543 15.059 1.00 79.69 84 TRP A C 1
ATOM 668 O O . TRP A 1 84 ? -13.382 6.452 16.192 1.00 79.69 84 TRP A O 1
ATOM 678 N N . LYS A 1 85 ? -15.082 7.040 14.840 1.00 86.44 85 LYS A N 1
ATOM 679 C CA . LYS A 1 85 ? -15.976 7.474 15.918 1.00 86.44 85 LYS A CA 1
ATOM 680 C C . LYS A 1 85 ? -16.334 6.310 16.848 1.00 86.44 85 LYS A C 1
ATOM 682 O O . LYS A 1 85 ? -16.218 6.457 18.062 1.00 86.44 85 LYS A O 1
ATOM 687 N N . GLN A 1 86 ? -16.685 5.152 16.286 1.00 84.19 86 GLN A N 1
ATOM 688 C CA . GLN A 1 86 ? -16.995 3.942 17.057 1.00 84.19 86 GLN A CA 1
ATOM 689 C C . GLN A 1 86 ? -15.807 3.475 17.910 1.00 84.19 86 GLN A C 1
ATOM 691 O O . GLN A 1 86 ? -15.986 3.147 19.078 1.00 84.19 86 GLN A O 1
ATOM 696 N N . ILE A 1 87 ? -14.582 3.502 17.373 1.00 83.00 87 ILE A N 1
ATOM 697 C CA . ILE A 1 87 ? -13.363 3.156 18.126 1.00 83.00 87 ILE A CA 1
ATOM 698 C C . ILE A 1 87 ? -13.140 4.117 19.304 1.00 83.00 87 ILE A C 1
ATOM 700 O O . ILE A 1 87 ? -12.769 3.678 20.397 1.00 83.00 87 ILE A O 1
ATOM 704 N N . GLY A 1 88 ? -13.371 5.418 19.102 1.00 77.94 88 GLY A N 1
ATOM 705 C CA . GLY A 1 88 ? -13.286 6.417 20.169 1.00 77.94 88 GLY A CA 1
ATOM 706 C C . GLY A 1 88 ? -14.288 6.152 21.296 1.00 77.94 88 GLY A C 1
ATOM 707 O O . GLY A 1 88 ? -13.910 6.137 22.466 1.00 77.94 88 GLY A O 1
ATOM 708 N N . GLU A 1 89 ? -15.542 5.867 20.944 1.00 81.19 89 GLU A N 1
ATOM 709 C CA . GLU A 1 89 ? -16.613 5.532 21.893 1.00 81.19 89 GLU A CA 1
ATOM 710 C C . GLU A 1 89 ? -16.309 4.243 22.674 1.00 81.19 89 GLU A C 1
ATOM 712 O O . GLU A 1 89 ? -16.415 4.224 23.899 1.00 81.19 89 GLU A O 1
ATOM 717 N N . LEU A 1 90 ? -15.829 3.195 21.998 1.00 77.31 90 LEU A N 1
ATOM 718 C CA . LEU A 1 90 ? -15.404 1.938 22.629 1.00 77.31 90 LEU A CA 1
ATOM 719 C C . LEU A 1 90 ? -14.230 2.134 23.596 1.00 77.31 90 LEU A C 1
ATOM 721 O O . LEU A 1 90 ? -14.183 1.518 24.662 1.00 77.31 90 LEU A O 1
ATOM 725 N N . SER A 1 91 ? -13.282 3.002 23.237 1.00 69.19 91 SER A N 1
ATOM 726 C CA . SER A 1 91 ? -12.143 3.338 24.097 1.00 69.19 91 SER A CA 1
ATOM 727 C C . SER A 1 91 ? -12.604 4.056 25.367 1.00 69.19 91 SER A C 1
ATOM 729 O O . SER A 1 91 ? -12.151 3.713 26.458 1.00 69.19 91 SER A O 1
ATOM 731 N N . LEU A 1 92 ? -13.558 4.985 25.240 1.00 72.00 92 LEU A N 1
ATOM 732 C CA . LEU A 1 92 ? -14.188 5.681 26.366 1.00 72.00 92 LEU A CA 1
ATOM 733 C C . LEU A 1 92 ? -14.961 4.717 27.279 1.00 72.00 92 LEU A C 1
ATOM 735 O O . LEU A 1 92 ? -14.781 4.750 28.497 1.00 72.00 92 LEU A O 1
ATOM 739 N N . MET A 1 93 ? 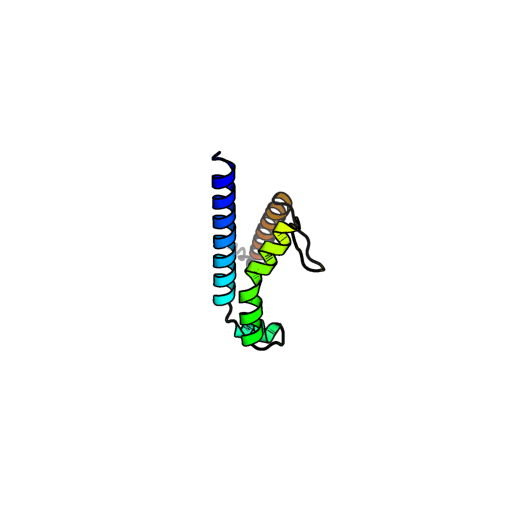-15.759 3.813 26.709 1.00 70.25 93 MET A N 1
ATOM 740 C CA . MET A 1 93 ? -16.497 2.800 27.474 1.00 70.25 93 MET A CA 1
ATOM 741 C C . MET A 1 93 ? -15.553 1.878 28.252 1.00 70.25 93 MET A C 1
ATOM 743 O O . MET A 1 93 ? -15.741 1.678 29.447 1.00 70.25 93 MET A O 1
ATOM 747 N N . ARG A 1 94 ? -14.467 1.406 27.627 1.00 65.62 94 ARG A N 1
ATOM 748 C CA . ARG A 1 94 ? -13.447 0.589 28.306 1.00 65.62 94 ARG A CA 1
ATOM 749 C C . ARG A 1 94 ? -12.720 1.326 29.429 1.00 65.62 94 ARG A C 1
ATOM 751 O O . ARG A 1 94 ? -12.290 0.687 30.387 1.00 65.62 94 ARG A O 1
ATOM 758 N N . THR A 1 95 ? -12.534 2.641 29.317 1.00 64.19 95 THR A N 1
ATOM 759 C CA . THR A 1 95 ? -11.960 3.440 30.412 1.00 64.19 95 THR A CA 1
ATOM 760 C C . THR A 1 95 ? -12.945 3.668 31.556 1.00 64.19 95 THR A C 1
ATOM 762 O O . THR A 1 95 ? -12.515 3.740 32.701 1.00 64.19 95 THR A O 1
ATOM 765 N N . GLN A 1 96 ? -14.250 3.731 31.273 1.00 60.47 96 GLN A N 1
ATOM 766 C CA . GLN A 1 96 ? -15.294 3.837 32.298 1.00 60.47 96 GLN A CA 1
ATOM 767 C C . GLN A 1 96 ? -15.538 2.502 33.014 1.00 60.47 96 GLN A C 1
ATOM 769 O O . GLN A 1 96 ? -15.695 2.486 34.228 1.00 60.47 96 GLN A O 1
ATOM 774 N N . GLU A 1 97 ? -15.503 1.380 32.293 1.00 58.53 97 GLU A N 1
ATOM 775 C CA . GLU A 1 97 ? -15.691 0.034 32.854 1.00 58.53 97 GLU A CA 1
ATOM 776 C C . GLU A 1 97 ? -14.519 -0.403 33.756 1.00 58.53 97 GLU A C 1
ATOM 778 O O . GLU A 1 97 ? -14.713 -1.135 34.720 1.00 58.53 97 GLU A O 1
ATOM 783 N N . ASN A 1 98 ? -13.303 0.093 33.492 1.00 56.59 98 ASN A N 1
ATOM 784 C CA . ASN A 1 98 ? -12.119 -0.146 34.330 1.00 56.59 98 ASN A CA 1
ATOM 785 C C . ASN A 1 98 ? -11.900 0.923 35.417 1.00 56.59 98 ASN A C 1
ATOM 787 O O . ASN A 1 98 ? -10.864 0.906 36.087 1.00 56.59 98 ASN A O 1
ATOM 791 N N . ALA A 1 99 ? -12.825 1.872 35.594 1.00 46.09 99 ALA A N 1
ATOM 792 C CA . ALA A 1 99 ? -12.733 2.826 36.691 1.00 46.09 99 ALA A CA 1
ATOM 793 C C . ALA A 1 99 ? -13.034 2.091 38.013 1.00 46.09 99 ALA A C 1
ATOM 795 O O . ALA A 1 99 ? -14.103 1.489 38.138 1.00 46.09 99 ALA A O 1
ATOM 796 N N . PRO A 1 100 ? -12.129 2.105 39.012 1.00 47.88 100 PRO A N 1
ATOM 797 C CA . PRO A 1 100 ? -12.441 1.518 40.305 1.00 47.88 100 PRO A CA 1
ATOM 798 C C . PRO A 1 100 ? -13.623 2.288 40.894 1.00 47.88 100 PRO A C 1
ATOM 800 O O . PRO A 1 100 ? -13.617 3.520 40.894 1.00 47.88 100 PRO A O 1
ATOM 803 N N . ALA A 1 101 ? -14.640 1.567 41.373 1.00 52.16 101 ALA A N 1
ATOM 804 C CA . ALA A 1 101 ? -15.761 2.156 42.090 1.00 52.16 101 ALA A CA 1
ATOM 805 C C . ALA A 1 101 ? -15.200 2.930 43.290 1.00 52.16 101 ALA A C 1
ATOM 807 O O . ALA A 1 101 ? -14.792 2.336 44.288 1.00 52.16 101 ALA A O 1
ATOM 808 N N . ALA A 1 102 ? -15.105 4.255 43.157 1.00 49.72 102 ALA A N 1
ATOM 809 C CA . ALA A 1 102 ? -14.729 5.133 44.247 1.00 49.72 102 ALA A CA 1
ATOM 810 C C . ALA A 1 102 ? -15.791 4.952 45.330 1.00 49.72 102 ALA A C 1
ATOM 812 O O . ALA A 1 102 ? -16.942 5.352 45.157 1.00 49.72 102 ALA A O 1
ATOM 813 N N . GLY A 1 103 ? -15.403 4.244 46.391 1.00 46.69 103 GLY A N 1
ATOM 814 C CA . GLY A 1 103 ? -16.272 3.889 47.495 1.00 46.69 103 GLY A CA 1
ATOM 815 C C . GLY A 1 103 ? -16.959 5.128 48.045 1.00 46.69 103 GLY A C 1
ATOM 816 O O . GLY A 1 103 ? -16.312 6.052 48.534 1.00 46.69 103 GLY A O 1
ATOM 817 N N . THR A 1 104 ? -18.284 5.118 47.975 1.00 49.50 104 THR A N 1
ATOM 818 C CA . THR A 1 104 ? -19.149 5.856 48.885 1.00 49.50 104 THR A CA 1
ATOM 819 C C . THR A 1 104 ? -18.771 5.466 50.309 1.00 49.50 104 THR A C 1
ATOM 821 O O . THR A 1 104 ? -19.125 4.382 50.771 1.00 49.50 104 THR A O 1
ATOM 824 N N . VAL A 1 105 ? -18.035 6.335 50.995 1.00 43.06 105 VAL A N 1
ATOM 825 C CA . VAL A 1 105 ? -17.966 6.323 52.454 1.00 43.06 105 VAL A CA 1
ATOM 826 C C . VAL A 1 105 ? -18.818 7.496 52.928 1.00 43.06 105 VAL A C 1
ATOM 828 O O . VAL A 1 105 ? -18.335 8.614 53.071 1.00 43.06 105 VAL A O 1
ATOM 831 N N . GLU A 1 106 ? -20.114 7.236 53.103 1.00 43.56 106 GLU A N 1
ATOM 832 C CA . GLU A 1 106 ? -20.915 7.944 54.101 1.00 43.56 106 GLU A CA 1
ATOM 833 C C . GLU A 1 106 ? -20.746 7.218 55.442 1.00 43.56 106 GLU A C 1
ATOM 835 O O . GLU A 1 106 ? -20.852 5.992 55.472 1.00 43.56 106 GLU A O 1
ATOM 840 N N . ALA A 1 107 ? -20.473 7.972 56.513 1.00 38.25 107 ALA A N 1
ATOM 841 C CA . ALA A 1 107 ? -20.766 7.708 57.936 1.00 38.25 107 ALA A CA 1
ATOM 842 C C . ALA A 1 107 ? -19.841 8.622 58.769 1.00 38.25 107 ALA A C 1
ATOM 844 O O . ALA A 1 107 ? -18.623 8.515 58.656 1.00 38.25 107 ALA A O 1
ATOM 845 N N . HIS A 1 108 ? -20.370 9.696 59.365 1.00 35.66 108 HIS A N 1
ATOM 846 C CA . HIS A 1 108 ? -20.960 9.783 60.717 1.00 35.66 108 HIS A CA 1
ATOM 847 C C . HIS A 1 108 ? -19.935 10.081 61.814 1.00 35.66 108 HIS A C 1
ATOM 849 O O . HIS A 1 108 ? -18.981 9.295 61.975 1.00 35.66 108 HIS A O 1
#

InterPro domains:
  IPR010982 Lambda repressor-like, DNA-binding domain superfamily [G3DSA:1.10.260.40] (3-94)

Foldseek 3Di:
DPPVVVVVVVVVVVLVVVLVVVVVVCVVPPLVVVCVVVVHDSVVSVVCSVCVSVVVVVCVVVVNDDDDDVVDDDDDPVRVVVVVVVVVVVVVVVVVVPDPPPDPDDDD

Organism: NCBI:txid1354267

Radius of gyration: 23.33 Å; chains: 1; bounding box: 39×40×84 Å

Secondary structure (DSSP, 8-state):
--HHHHHHHHHHHHHHHHHHHHHHHHHHS-HHHHHHHHTS-HHHHHHHHHTHHHHHHHHHHTT--S---TT--PPPHHHHHHHHHHHHHHHHHHHHHTS---------